Protein AF-A0A4Y5ZU55-F1 (afdb_monomer)

Organism: NCBI:txid158836

Mean predicted aligned error: 9.71 Å

Sequence (116 aa):
MRSSPPQNSARSAANTQPPVDGQRADFIRLGVLGDWSHPYLTMDFKTEANIIRALGKIIGNGHLHKGAKPVHWCVDCRSALAEAEVEYYDKTSPSIDVAFEAVDQDAIKAKFGLHG

pLDDT: mean 86.36, std 18.15, range [32.94, 98.44]

Radius of gyration: 27.03 Å; Cα contacts (8 Å, |Δi|>4): 31; chains: 1; bounding box: 51×38×77 Å

Solvent-accessible surface area (backbone atoms only — not comparable to full-atom values): 7941 Å² total; per-residue (Å²): 135,89,76,74,82,74,78,57,65,68,52,54,66,68,62,49,54,68,63,50,55,52,54,49,52,51,42,50,73,72,65,58,87,73,65,82,89,71,63,92,50,78,86,36,71,70,45,43,53,48,53,54,53,52,50,50,51,44,47,75,70,65,75,65,85,89,84,88,72,96,70,53,67,41,80,88,78,71,41,79,51,56,76,93,74,63,82,90,74,94,72,97,69,94,83,85,90,82,90,76,87,63,94,52,57,66,65,52,31,56,76,71,72,48,85,129

Structure (mmCIF, N/CA/C/O backbone):
data_AF-A0A4Y5ZU55-F1
#
_entry.id   AF-A0A4Y5ZU55-F1
#
loop_
_atom_site.group_PDB
_atom_site.id
_atom_site.type_symbol
_atom_site.label_atom_id
_atom_site.label_alt_id
_atom_site.label_comp_id
_atom_site.label_asym_id
_atom_site.label_entity_id
_atom_site.label_seq_id
_atom_site.pdbx_PDB_ins_code
_atom_site.Cartn_x
_atom_site.Cartn_y
_atom_site.Cartn_z
_atom_site.occupancy
_atom_site.B_iso_or_equiv
_atom_site.auth_seq_id
_atom_site.auth_comp_id
_atom_site.auth_asym_id
_atom_site.auth_atom_id
_atom_site.pdbx_PDB_model_num
ATOM 1 N N . MET A 1 1 ? -27.133 -4.893 -6.915 1.00 35.22 1 MET A N 1
ATOM 2 C CA . MET A 1 1 ? -26.797 -3.741 -7.781 1.00 35.22 1 MET A CA 1
ATOM 3 C C . MET A 1 1 ? -25.773 -4.201 -8.803 1.00 35.22 1 MET A C 1
ATOM 5 O O . MET A 1 1 ? -24.697 -4.617 -8.403 1.00 35.22 1 MET A O 1
ATOM 9 N N . ARG A 1 2 ? -26.132 -4.240 -10.093 1.00 32.94 2 ARG A N 1
ATOM 10 C CA . ARG A 1 2 ? -25.197 -4.605 -11.169 1.00 32.94 2 ARG A CA 1
ATOM 11 C C . ARG A 1 2 ? -24.305 -3.393 -11.431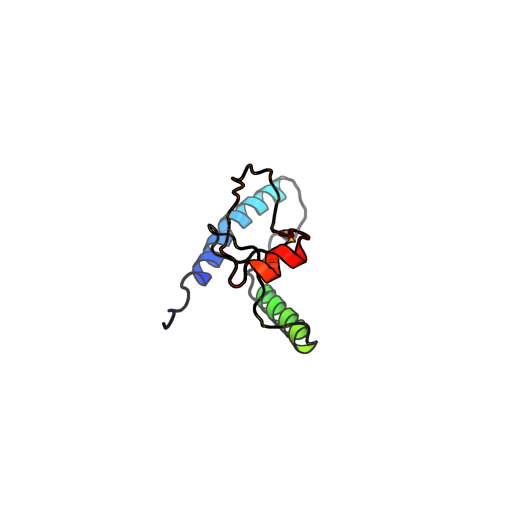 1.00 32.94 2 ARG A C 1
ATOM 13 O O . ARG A 1 2 ? -24.810 -2.363 -11.861 1.00 32.94 2 ARG A O 1
ATOM 20 N N . SER A 1 3 ? -23.021 -3.497 -11.115 1.00 38.97 3 SER A N 1
ATOM 21 C CA . SER A 1 3 ? -22.027 -2.494 -11.487 1.00 38.97 3 SER A CA 1
ATOM 22 C C . SER A 1 3 ? -21.716 -2.629 -12.975 1.00 38.97 3 SER A C 1
ATOM 24 O O . SER A 1 3 ? -21.311 -3.701 -13.427 1.00 38.97 3 SER A O 1
ATOM 26 N N . SER A 1 4 ? -21.905 -1.550 -13.730 1.00 35.53 4 SER A N 1
ATOM 27 C CA . SER A 1 4 ? -21.346 -1.388 -15.075 1.00 35.53 4 SER A CA 1
ATOM 28 C C . SER A 1 4 ? -19.829 -1.645 -15.058 1.00 35.53 4 SER A C 1
ATOM 30 O O . SER A 1 4 ? -19.193 -1.380 -14.031 1.00 35.53 4 SER A O 1
ATOM 32 N N . PRO A 1 5 ? -19.221 -2.141 -16.154 1.00 43.06 5 PRO A N 1
ATOM 33 C CA . PRO A 1 5 ? -17.773 -2.311 -16.212 1.00 43.06 5 PRO A CA 1
ATOM 34 C C . PRO A 1 5 ? -17.087 -0.952 -15.987 1.00 43.06 5 PRO A C 1
ATOM 36 O O . PRO A 1 5 ? -17.583 0.068 -16.481 1.00 43.06 5 PRO A O 1
ATOM 39 N N . PRO A 1 6 ? -15.977 -0.893 -15.231 1.00 45.16 6 PRO A N 1
ATOM 40 C CA . PRO A 1 6 ? -15.324 0.369 -14.940 1.00 45.16 6 PRO A CA 1
ATOM 41 C C . PRO A 1 6 ? -14.694 0.906 -16.226 1.00 45.16 6 PRO A C 1
ATOM 43 O O . PRO A 1 6 ? -13.707 0.375 -16.721 1.00 45.16 6 PRO A O 1
ATOM 46 N N . GLN A 1 7 ? -15.225 2.018 -16.730 1.00 42.44 7 GLN A N 1
ATOM 47 C CA . GLN A 1 7 ? -14.641 2.803 -17.827 1.00 42.44 7 GLN A CA 1
ATOM 48 C C . GLN A 1 7 ? -13.252 3.400 -17.472 1.00 42.44 7 GLN A C 1
ATOM 50 O O . GLN A 1 7 ? -12.644 4.090 -18.285 1.00 42.44 7 GLN A O 1
ATOM 55 N N . ASN A 1 8 ? -12.727 3.135 -16.266 1.00 46.22 8 ASN A N 1
ATOM 56 C CA . ASN A 1 8 ? -11.484 3.702 -15.737 1.00 46.22 8 ASN A CA 1
ATOM 57 C C . ASN A 1 8 ? -10.199 2.965 -16.152 1.00 46.22 8 ASN A C 1
ATOM 59 O O . ASN A 1 8 ? -9.144 3.594 -16.123 1.00 46.22 8 ASN A O 1
ATOM 63 N N . SER A 1 9 ? -10.239 1.685 -16.546 1.00 47.91 9 SER A N 1
ATOM 64 C CA . SER A 1 9 ? -9.004 0.941 -16.880 1.00 47.91 9 SER A CA 1
ATOM 65 C C . SER A 1 9 ? -8.343 1.435 -18.171 1.00 47.91 9 SER A C 1
ATOM 67 O O . SER A 1 9 ? -7.125 1.548 -18.244 1.00 47.91 9 SER A O 1
ATOM 69 N N . ALA A 1 10 ? -9.137 1.826 -19.170 1.00 43.16 10 ALA A N 1
ATOM 70 C CA . ALA A 1 10 ? -8.616 2.418 -20.403 1.00 43.16 10 ALA A CA 1
ATOM 71 C C . ALA A 1 10 ? -8.019 3.822 -20.175 1.00 43.16 10 ALA A C 1
ATOM 73 O O . ALA A 1 10 ? -7.127 4.256 -20.903 1.00 43.16 10 ALA A O 1
ATOM 74 N N . ARG A 1 11 ? -8.490 4.538 -19.144 1.00 44.19 11 ARG A N 1
ATOM 75 C CA . ARG A 1 11 ? -8.080 5.917 -18.848 1.00 44.19 11 ARG A CA 1
ATOM 76 C C . ARG A 1 11 ? -6.721 5.997 -18.141 1.00 44.19 11 ARG A C 1
ATOM 78 O O . ARG A 1 11 ? -5.993 6.957 -18.371 1.00 44.19 11 ARG A O 1
ATOM 85 N N . SER A 1 12 ? -6.351 5.005 -17.323 1.00 48.56 12 SER A N 1
ATOM 86 C CA . SER A 1 12 ? -5.033 4.968 -16.663 1.00 48.56 12 SER A CA 1
ATOM 87 C C . SER A 1 12 ? -3.905 4.629 -17.641 1.00 48.56 12 SER A C 1
ATOM 89 O O . SER A 1 12 ? -2.867 5.289 -17.621 1.00 48.56 12 SER A O 1
ATOM 91 N N . ALA A 1 13 ? -4.123 3.685 -18.561 1.00 50.34 13 ALA A N 1
ATOM 92 C CA . ALA A 1 13 ? -3.151 3.369 -19.609 1.00 50.34 13 ALA A CA 1
ATOM 93 C C . ALA A 1 13 ? -2.878 4.583 -20.522 1.00 50.34 13 ALA A C 1
ATOM 95 O O . ALA A 1 13 ? -1.725 4.880 -20.831 1.00 50.34 13 ALA A O 1
ATOM 96 N N . ALA A 1 14 ? -3.923 5.343 -20.875 1.00 44.81 14 ALA A N 1
ATOM 97 C CA . ALA A 1 14 ? -3.806 6.540 -21.710 1.00 44.81 14 ALA A CA 1
ATOM 98 C C . ALA A 1 14 ? -3.051 7.706 -21.032 1.00 44.81 14 ALA A C 1
ATOM 100 O O . ALA A 1 14 ? -2.367 8.467 -21.711 1.00 44.81 14 ALA A O 1
ATOM 101 N N . ASN A 1 15 ? -3.122 7.829 -19.701 1.00 52.00 15 ASN A N 1
ATOM 102 C CA . ASN A 1 15 ? -2.467 8.903 -18.938 1.00 52.00 15 ASN A CA 1
ATOM 103 C C . ASN A 1 15 ? -1.025 8.581 -18.497 1.00 52.00 15 ASN A C 1
ATOM 105 O O . ASN A 1 15 ? -0.375 9.436 -17.898 1.00 52.00 15 ASN A O 1
ATOM 109 N N . THR A 1 16 ? -0.516 7.374 -18.765 1.00 55.16 16 THR A N 1
ATOM 110 C CA . THR A 1 16 ? 0.817 6.939 -18.293 1.00 55.16 16 THR A CA 1
ATOM 111 C C . THR A 1 16 ? 1.955 7.383 -19.224 1.00 55.16 16 THR A C 1
ATOM 113 O O . THR A 1 16 ? 3.085 7.549 -18.775 1.00 55.16 16 THR A O 1
ATOM 116 N N . GLN A 1 17 ? 1.675 7.632 -20.507 1.00 61.00 17 GLN A N 1
ATOM 117 C CA . GLN A 1 17 ? 2.703 8.002 -21.496 1.00 61.00 17 GLN A CA 1
ATOM 118 C C . GLN A 1 17 ? 3.365 9.369 -21.216 1.00 61.00 17 GLN A C 1
ATOM 120 O O . GLN A 1 17 ? 4.595 9.428 -21.178 1.00 61.00 17 GLN A O 1
ATOM 125 N N . PRO A 1 18 ? 2.615 10.458 -20.927 1.00 63.41 18 PRO A N 1
ATOM 126 C CA . PRO A 1 18 ? 3.227 11.781 -20.785 1.00 63.41 18 PRO A CA 1
ATOM 127 C C . PRO A 1 18 ? 4.235 11.901 -19.621 1.00 63.41 18 PRO A C 1
ATOM 129 O O . PRO A 1 18 ? 5.297 12.490 -19.829 1.00 63.41 18 PRO A O 1
ATOM 132 N N . PRO A 1 19 ? 3.986 11.335 -18.416 1.00 77.81 19 PRO A N 1
ATOM 133 C CA . PRO A 1 19 ? 4.977 11.359 -17.337 1.00 77.81 19 PRO A CA 1
ATOM 134 C C . PRO A 1 19 ? 6.230 10.519 -17.619 1.00 77.81 19 PRO A C 1
ATOM 136 O O . PRO A 1 19 ? 7.330 10.931 -17.252 1.00 77.81 19 PRO A O 1
ATOM 139 N N . VAL A 1 20 ? 6.081 9.356 -18.263 1.00 88.81 20 VAL A N 1
ATOM 140 C CA . VAL A 1 20 ? 7.202 8.449 -18.568 1.00 88.81 20 VAL A CA 1
ATOM 141 C C . VAL A 1 20 ? 8.151 9.081 -19.582 1.00 88.81 20 VAL A C 1
ATOM 143 O O . VAL A 1 20 ? 9.366 9.047 -19.392 1.00 88.81 20 VAL A O 1
ATOM 146 N N . ASP A 1 21 ? 7.610 9.703 -20.629 1.00 90.06 21 ASP A N 1
ATOM 147 C CA . ASP A 1 21 ? 8.415 10.322 -21.681 1.00 90.06 21 ASP A CA 1
ATOM 148 C C . ASP A 1 21 ? 9.232 11.510 -21.163 1.00 90.06 21 ASP A C 1
ATOM 150 O O . ASP A 1 21 ? 10.409 11.642 -21.509 1.00 90.06 21 ASP A O 1
ATOM 154 N N . GLY A 1 22 ? 8.634 12.333 -20.293 1.00 91.75 22 GLY A N 1
ATOM 155 C CA . GLY A 1 22 ? 9.326 13.444 -19.639 1.00 91.75 22 GLY A CA 1
ATOM 156 C C . GLY A 1 22 ? 10.476 12.964 -18.754 1.00 91.75 22 GLY A C 1
ATOM 157 O O . GLY A 1 22 ? 11.617 13.385 -18.940 1.00 91.75 22 GLY A O 1
ATOM 158 N N . GLN A 1 23 ? 10.205 12.008 -17.857 1.00 92.94 23 GLN A N 1
ATOM 159 C CA . GLN A 1 23 ? 11.237 11.433 -16.987 1.00 92.94 23 GLN A CA 1
ATOM 160 C C . GLN A 1 23 ? 12.366 10.777 -17.794 1.00 92.94 23 GLN A C 1
ATOM 162 O O . GLN A 1 23 ? 13.542 10.948 -17.473 1.00 92.94 23 GLN A O 1
ATOM 167 N N . ARG A 1 24 ? 12.033 10.066 -18.877 1.00 93.88 24 ARG A N 1
ATOM 168 C CA . ARG A 1 24 ? 13.017 9.459 -19.782 1.00 93.88 24 ARG A CA 1
ATOM 169 C C . ARG A 1 24 ? 13.933 10.504 -20.416 1.00 93.88 24 ARG A C 1
ATOM 171 O O . ARG A 1 24 ? 15.146 10.309 -20.426 1.00 93.88 24 ARG A O 1
ATOM 178 N N . ALA A 1 25 ? 13.377 11.597 -20.940 1.00 94.56 25 ALA A N 1
ATOM 179 C CA . ALA A 1 25 ? 14.170 12.667 -21.543 1.00 94.56 25 ALA A CA 1
ATOM 180 C C . ALA A 1 25 ? 15.148 13.285 -20.531 1.00 94.56 25 ALA A C 1
ATOM 182 O O . ALA A 1 25 ? 16.311 13.521 -20.865 1.00 94.56 25 ALA A O 1
ATOM 183 N N . ASP A 1 26 ? 14.711 13.477 -19.285 1.00 96.00 26 ASP A N 1
ATOM 184 C CA . ASP A 1 26 ? 15.570 13.973 -18.212 1.00 96.00 26 ASP A CA 1
ATOM 185 C C . ASP A 1 26 ? 16.693 12.997 -17.850 1.00 96.00 26 ASP A C 1
ATOM 187 O O . ASP A 1 26 ? 17.844 13.417 -17.729 1.00 96.00 26 ASP A O 1
ATOM 191 N N . PHE A 1 27 ? 16.413 11.697 -17.746 1.00 96.38 27 PHE A N 1
ATOM 192 C CA . PHE A 1 27 ? 17.460 10.705 -17.487 1.00 96.38 27 PHE A CA 1
ATOM 193 C C . PHE A 1 27 ? 18.488 10.612 -18.623 1.00 96.38 27 PHE A C 1
ATOM 195 O O . PHE A 1 27 ? 19.688 10.546 -18.350 1.00 96.38 27 PHE A O 1
ATOM 202 N N . ILE A 1 28 ? 18.047 10.676 -19.885 1.00 95.50 28 ILE A N 1
ATOM 203 C CA . ILE A 1 28 ? 18.949 10.743 -21.048 1.00 95.50 28 ILE A CA 1
ATOM 204 C C . ILE A 1 28 ? 19.815 12.004 -20.973 1.00 95.50 28 ILE A C 1
ATOM 206 O O . ILE A 1 28 ? 21.028 11.935 -21.166 1.00 95.50 28 ILE A O 1
ATOM 210 N N . ARG A 1 29 ? 19.214 13.154 -20.644 1.00 97.31 29 ARG A N 1
ATOM 211 C CA . ARG A 1 29 ? 19.923 14.431 -20.485 1.00 97.31 29 ARG A CA 1
ATOM 212 C C . ARG A 1 29 ? 20.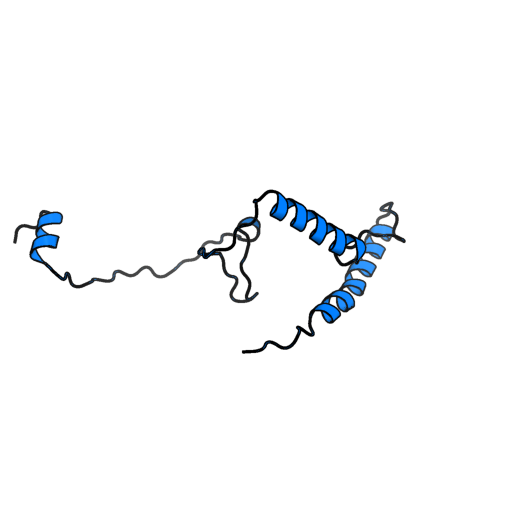958 14.391 -19.357 1.00 97.31 29 ARG A C 1
ATOM 214 O O . ARG A 1 29 ? 21.997 15.031 -19.476 1.00 97.31 29 ARG A O 1
ATOM 221 N N . LEU A 1 30 ? 20.696 13.640 -18.288 1.00 97.94 30 LEU A N 1
ATOM 222 C CA . LEU A 1 30 ? 21.646 13.392 -17.197 1.00 97.94 30 LEU A CA 1
ATOM 223 C C . LEU A 1 30 ? 22.752 12.385 -17.564 1.00 97.94 30 LEU A C 1
ATOM 225 O O . LEU A 1 30 ? 23.642 12.142 -16.753 1.00 97.94 30 LEU A O 1
ATOM 229 N N . GLY A 1 31 ? 22.721 11.810 -18.770 1.00 96.81 31 GLY A N 1
ATOM 230 C CA . GLY A 1 31 ? 23.727 10.866 -19.253 1.00 96.81 31 GLY A CA 1
ATOM 231 C C . GLY A 1 31 ? 23.528 9.429 -18.766 1.00 96.81 31 GLY A C 1
ATOM 232 O O . GLY A 1 31 ? 24.463 8.633 -18.838 1.00 96.81 31 GLY A O 1
ATOM 233 N N . VAL A 1 32 ? 22.336 9.072 -18.269 1.00 97.56 32 VAL A N 1
ATOM 234 C CA . VAL A 1 32 ? 22.042 7.694 -17.848 1.00 97.56 32 VAL A CA 1
ATOM 235 C C . VAL A 1 32 ? 21.979 6.774 -19.070 1.00 97.56 32 VAL A C 1
ATOM 237 O O . VAL A 1 32 ? 21.245 7.020 -20.031 1.00 97.56 32 VAL A O 1
ATOM 240 N N . LEU A 1 33 ? 22.747 5.684 -19.023 1.00 95.88 33 LEU A N 1
ATOM 241 C CA . LEU A 1 33 ? 22.762 4.654 -20.060 1.00 95.88 33 LEU A CA 1
ATOM 242 C C . LEU A 1 33 ? 21.642 3.636 -19.809 1.00 95.88 33 LEU A C 1
ATOM 244 O O . LEU A 1 33 ? 21.533 3.087 -18.714 1.00 95.88 33 LEU A O 1
ATOM 248 N N . GLY A 1 34 ? 20.836 3.357 -20.831 1.00 92.38 34 GLY A N 1
ATOM 249 C CA . GLY A 1 34 ? 19.749 2.382 -20.765 1.00 92.38 34 GLY A CA 1
A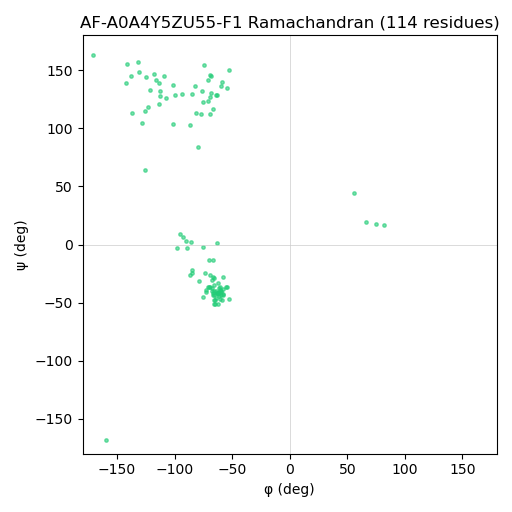TOM 250 C C . GLY A 1 34 ? 19.138 2.101 -22.136 1.00 92.38 34 GLY A C 1
ATOM 251 O O . GLY A 1 34 ? 19.331 2.872 -23.078 1.00 92.38 34 GLY A O 1
ATOM 252 N N . ASP A 1 35 ? 18.394 0.997 -22.255 1.00 94.06 35 ASP A N 1
ATOM 253 C CA . ASP A 1 35 ? 17.559 0.740 -23.434 1.00 94.06 35 ASP A CA 1
ATOM 254 C C . ASP A 1 35 ? 16.259 1.546 -23.333 1.00 94.06 35 ASP A C 1
ATOM 256 O O . ASP A 1 35 ? 15.214 1.078 -22.882 1.00 94.06 35 ASP A O 1
ATOM 260 N N . TRP A 1 36 ? 16.348 2.802 -23.753 1.00 91.88 36 TRP A N 1
ATOM 261 C CA . TRP A 1 36 ? 15.234 3.746 -23.753 1.00 91.88 36 TRP A CA 1
ATOM 262 C C . TRP A 1 36 ? 14.152 3.428 -24.799 1.00 91.88 36 TRP A C 1
ATOM 264 O O . TRP A 1 36 ? 13.057 3.998 -24.728 1.00 91.88 36 TRP A O 1
ATOM 274 N N . SER A 1 37 ? 14.454 2.539 -25.756 1.00 90.31 37 SER A N 1
ATOM 275 C CA . SER A 1 37 ? 13.536 2.099 -26.813 1.00 90.31 37 SER A CA 1
ATOM 276 C C . SER A 1 37 ? 12.655 0.920 -26.396 1.00 90.31 37 SER A C 1
ATOM 278 O O . SER A 1 37 ? 11.524 0.820 -26.868 1.00 90.31 37 SER A O 1
ATOM 280 N N . HIS A 1 38 ? 13.119 0.097 -25.450 1.00 90.62 38 HIS A N 1
ATOM 281 C CA . HIS A 1 38 ? 12.354 -1.015 -24.878 1.00 90.62 38 HIS A CA 1
ATOM 282 C C . HIS A 1 38 ? 12.297 -0.930 -23.341 1.00 90.62 38 HIS A C 1
ATOM 284 O O . HIS A 1 38 ? 12.812 -1.813 -22.646 1.00 90.62 38 HIS A O 1
ATOM 290 N N . PRO A 1 39 ? 11.673 0.120 -22.772 1.00 90.88 39 PRO A N 1
ATOM 291 C CA . PRO A 1 39 ? 11.569 0.253 -21.327 1.00 90.88 39 PRO A CA 1
ATOM 292 C C . PRO A 1 39 ? 10.652 -0.826 -20.741 1.00 90.88 39 PRO A C 1
ATOM 294 O O . PRO A 1 39 ? 9.623 -1.187 -21.315 1.00 90.88 39 PRO A O 1
ATOM 297 N N . TYR A 1 40 ? 10.985 -1.300 -19.542 1.00 90.88 40 TYR A N 1
ATOM 298 C CA . TYR A 1 40 ? 10.045 -2.078 -18.744 1.00 90.88 40 TYR A CA 1
ATOM 299 C C . TYR A 1 40 ? 8.938 -1.160 -18.215 1.00 90.88 40 TYR A C 1
ATOM 301 O O . TYR A 1 40 ? 9.219 -0.188 -17.514 1.00 90.88 40 TYR A O 1
ATOM 309 N N . LEU A 1 41 ? 7.683 -1.494 -18.515 1.00 91.69 41 LEU A N 1
ATOM 310 C CA . LEU A 1 41 ? 6.507 -0.779 -18.025 1.00 91.69 41 LEU A CA 1
ATOM 311 C C . LEU A 1 41 ? 5.615 -1.740 -17.238 1.00 91.69 41 LEU A C 1
ATOM 313 O O . LEU A 1 41 ? 5.314 -2.847 -17.689 1.00 91.69 41 LEU A O 1
ATOM 317 N N . THR A 1 42 ? 5.171 -1.311 -16.057 1.00 91.00 42 THR A N 1
ATOM 318 C CA . THR A 1 42 ? 4.309 -2.119 -15.177 1.00 91.00 42 THR A CA 1
ATOM 319 C C . THR A 1 42 ? 2.925 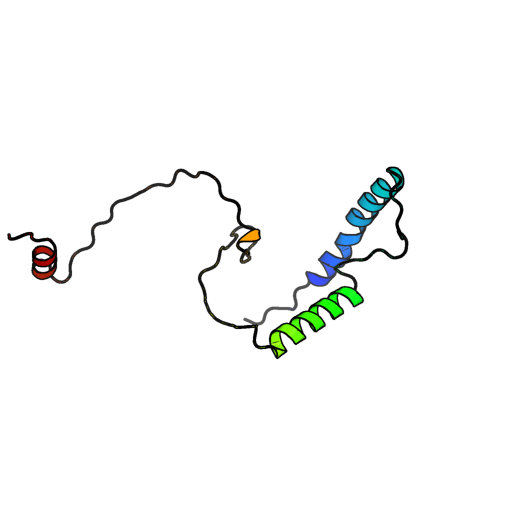-2.370 -15.768 1.00 91.00 42 THR A C 1
ATOM 321 O O . THR A 1 42 ? 2.339 -3.415 -15.506 1.00 91.00 42 THR A O 1
ATOM 324 N N . MET A 1 43 ? 2.456 -1.445 -16.608 1.00 89.25 43 MET A N 1
ATOM 325 C CA . MET A 1 43 ? 1.183 -1.519 -17.331 1.00 89.25 43 MET A CA 1
ATOM 326 C C . MET A 1 43 ? 1.313 -2.140 -18.735 1.00 89.25 43 MET A C 1
ATOM 328 O O . MET A 1 43 ? 0.356 -2.112 -19.503 1.00 89.25 43 MET A O 1
ATOM 332 N N . ASP A 1 44 ? 2.488 -2.660 -19.117 1.00 90.88 44 ASP A N 1
ATOM 333 C CA . ASP A 1 44 ? 2.623 -3.434 -20.357 1.00 90.88 44 ASP A CA 1
ATOM 334 C C . ASP A 1 44 ? 1.939 -4.804 -20.219 1.00 90.88 44 ASP A C 1
ATOM 336 O O . ASP A 1 44 ? 2.056 -5.470 -19.185 1.00 90.88 44 ASP A O 1
ATOM 340 N N . PHE A 1 45 ? 1.282 -5.272 -21.285 1.00 93.19 45 PHE A N 1
ATOM 341 C CA . PHE A 1 45 ? 0.524 -6.527 -21.276 1.00 93.19 45 PHE A CA 1
ATOM 342 C C . PHE A 1 45 ? 1.357 -7.739 -20.849 1.00 93.19 45 PHE A C 1
ATOM 344 O O . PHE A 1 45 ? 0.850 -8.640 -20.173 1.00 93.19 45 PHE A O 1
ATOM 351 N N . LYS A 1 46 ? 2.639 -7.800 -21.234 1.00 93.44 46 LYS A N 1
ATOM 352 C CA . LYS A 1 46 ? 3.517 -8.907 -20.840 1.00 93.44 46 LYS A CA 1
ATOM 353 C C . LYS A 1 46 ? 3.777 -8.871 -19.337 1.00 93.44 46 LYS A C 1
ATOM 355 O O . LYS A 1 46 ? 3.784 -9.930 -18.701 1.00 93.44 46 LYS A O 1
ATOM 360 N N . THR A 1 47 ? 3.970 -7.680 -18.778 1.00 94.56 47 THR A N 1
ATOM 361 C CA . THR A 1 47 ? 4.173 -7.470 -17.344 1.00 94.56 47 THR A CA 1
ATOM 362 C C . THR A 1 47 ? 2.927 -7.840 -16.548 1.00 94.56 47 THR A C 1
ATOM 364 O O . THR A 1 47 ? 3.012 -8.682 -15.654 1.00 94.56 47 THR A O 1
ATOM 367 N N . GLU A 1 48 ? 1.758 -7.314 -16.918 1.00 95.81 48 GLU A N 1
ATOM 368 C CA . GLU A 1 48 ? 0.485 -7.640 -16.262 1.00 95.81 48 GLU A CA 1
ATOM 369 C C . GLU A 1 48 ? 0.192 -9.147 -16.307 1.00 95.81 48 GLU A C 1
ATOM 371 O O . GLU A 1 48 ? -0.145 -9.761 -15.290 1.00 95.81 48 GLU A O 1
ATOM 376 N N . ALA A 1 49 ? 0.413 -9.793 -17.459 1.00 96.88 49 ALA A N 1
ATOM 377 C CA . ALA A 1 49 ? 0.251 -11.238 -17.587 1.00 96.88 49 ALA A CA 1
ATOM 378 C C . ALA A 1 49 ? 1.184 -12.014 -16.640 1.00 96.88 49 ALA A C 1
ATOM 380 O O . ALA A 1 49 ? 0.797 -13.045 -16.085 1.00 96.88 49 ALA A O 1
ATOM 381 N N . ASN A 1 50 ? 2.410 -11.531 -16.428 1.00 97.88 50 ASN A N 1
ATOM 382 C CA . ASN A 1 50 ? 3.337 -12.135 -15.473 1.00 97.88 50 ASN A CA 1
ATOM 383 C C . ASN A 1 50 ? 2.898 -11.929 -14.017 1.00 97.88 50 ASN A C 1
ATOM 385 O O . ASN A 1 50 ? 3.027 -12.870 -13.233 1.00 97.88 50 ASN A O 1
ATOM 389 N N . ILE A 1 51 ? 2.322 -10.772 -13.670 1.00 97.75 51 ILE A N 1
ATOM 390 C CA . ILE A 1 51 ? 1.740 -10.517 -12.341 1.00 97.75 51 ILE A CA 1
ATOM 391 C C . ILE A 1 51 ? 0.636 -11.542 -12.046 1.00 97.75 51 ILE A C 1
ATOM 393 O O . ILE A 1 51 ? 0.660 -12.193 -11.001 1.00 97.75 51 ILE A O 1
ATOM 397 N N . ILE A 1 52 ? -0.279 -11.771 -12.993 1.00 97.81 52 ILE A N 1
ATOM 398 C CA . ILE A 1 52 ? -1.355 -12.762 -12.833 1.00 97.81 52 ILE A CA 1
ATOM 399 C C . ILE A 1 52 ? -0.803 -14.186 -12.692 1.00 97.81 52 ILE A C 1
ATOM 401 O O . ILE A 1 52 ? -1.264 -14.944 -11.838 1.00 97.81 52 ILE A O 1
ATOM 405 N N . ARG A 1 53 ? 0.216 -14.565 -13.476 1.00 98.38 53 ARG A N 1
ATOM 406 C CA . ARG A 1 53 ? 0.865 -15.885 -13.340 1.00 98.38 53 ARG A CA 1
ATOM 407 C C . ARG A 1 53 ? 1.524 -16.064 -11.973 1.00 98.38 53 ARG A C 1
ATOM 409 O O . ARG A 1 53 ? 1.428 -17.145 -11.395 1.00 98.38 53 ARG A O 1
ATOM 416 N N . ALA A 1 54 ? 2.191 -15.031 -11.459 1.00 98.25 54 ALA A N 1
ATOM 417 C CA . ALA A 1 54 ? 2.800 -15.059 -10.132 1.00 98.25 54 ALA A CA 1
ATOM 418 C C . ALA A 1 54 ? 1.733 -15.205 -9.036 1.00 98.25 54 ALA A C 1
ATOM 420 O O . ALA A 1 54 ? 1.857 -16.085 -8.183 1.00 98.25 54 ALA A O 1
ATOM 421 N N . LEU A 1 55 ? 0.643 -14.435 -9.119 1.00 97.94 55 LEU A N 1
ATOM 422 C CA . LEU A 1 55 ? -0.507 -14.569 -8.222 1.00 97.94 55 LEU A CA 1
ATOM 423 C C . LEU A 1 55 ? -1.107 -15.984 -8.268 1.00 97.94 55 LEU A C 1
ATOM 425 O O . LEU A 1 55 ? -1.386 -16.569 -7.225 1.00 97.94 55 LEU A O 1
ATOM 429 N N . GLY A 1 56 ? -1.237 -16.576 -9.458 1.00 98.19 56 GLY A N 1
ATOM 430 C CA . GLY A 1 56 ? -1.717 -17.951 -9.621 1.00 98.19 56 GLY A CA 1
ATOM 431 C C . GLY A 1 56 ? -0.870 -18.983 -8.868 1.00 98.19 56 GLY A C 1
ATOM 432 O O . GLY A 1 56 ? -1.424 -19.893 -8.254 1.00 98.19 56 GLY A O 1
ATOM 433 N N . LYS A 1 57 ? 0.460 -18.819 -8.835 1.00 98.44 57 LYS A N 1
ATOM 434 C CA . LYS A 1 57 ? 1.355 -19.688 -8.047 1.00 98.44 57 LYS A CA 1
ATOM 435 C C . LYS A 1 57 ? 1.142 -19.520 -6.540 1.00 98.44 57 LYS A C 1
ATOM 437 O O . LYS A 1 57 ? 1.089 -20.513 -5.825 1.00 98.44 57 LYS A O 1
ATOM 442 N N . ILE A 1 58 ? 0.974 -18.284 -6.065 1.00 98.19 58 ILE A N 1
ATOM 443 C CA . ILE A 1 58 ? 0.688 -17.981 -4.648 1.00 98.19 58 ILE A CA 1
ATOM 444 C C . ILE A 1 58 ? -0.614 -18.664 -4.209 1.00 98.19 58 ILE A C 1
ATOM 446 O O . ILE A 1 58 ? -0.669 -19.277 -3.143 1.00 98.19 58 ILE A O 1
ATOM 450 N N . ILE A 1 59 ? -1.643 -18.606 -5.058 1.00 98.06 59 ILE A N 1
ATOM 451 C CA . ILE A 1 59 ? -2.925 -19.281 -4.827 1.00 98.06 59 ILE A CA 1
ATOM 452 C C . ILE A 1 59 ? -2.748 -20.802 -4.828 1.00 98.06 59 ILE A C 1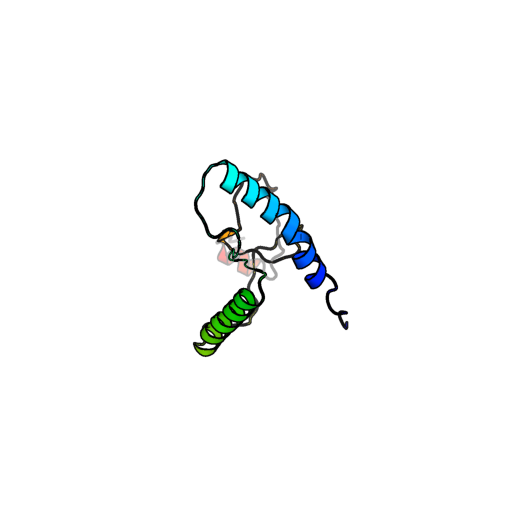
ATOM 454 O O . ILE A 1 59 ? -3.220 -21.460 -3.904 1.00 98.06 59 ILE A O 1
ATOM 458 N N . GLY A 1 60 ? -2.048 -21.356 -5.825 1.00 97.81 60 GLY A N 1
ATOM 459 C CA . GLY A 1 60 ? -1.778 -22.795 -5.924 1.00 97.81 60 GLY A CA 1
ATOM 460 C C . GLY A 1 60 ? -1.030 -23.364 -4.714 1.00 97.81 60 GLY A C 1
ATOM 461 O O . GLY A 1 60 ? -1.238 -24.518 -4.356 1.00 97.81 60 GLY A O 1
ATOM 462 N N . ASN A 1 61 ? -0.233 -22.532 -4.039 1.00 98.06 61 ASN A N 1
ATOM 463 C CA . ASN A 1 61 ? 0.484 -22.882 -2.812 1.00 98.06 61 ASN A CA 1
ATOM 464 C C . ASN A 1 61 ? -0.347 -22.689 -1.524 1.00 98.06 61 ASN A C 1
ATOM 466 O O . ASN A 1 61 ? 0.170 -22.891 -0.429 1.00 98.06 61 ASN A O 1
ATOM 470 N N . GLY A 1 62 ? -1.616 -22.276 -1.618 1.00 97.56 62 GLY A N 1
ATOM 471 C CA . GLY A 1 62 ? -2.494 -22.089 -0.457 1.00 97.56 62 GLY A CA 1
ATOM 472 C C . GLY A 1 62 ? -2.204 -20.833 0.374 1.00 97.56 62 GLY A C 1
ATOM 473 O O . GLY A 1 62 ? -2.649 -20.739 1.514 1.00 97.56 62 GLY A O 1
ATOM 474 N N . HIS A 1 63 ? -1.476 -19.852 -0.171 1.00 97.88 63 HIS A N 1
ATOM 475 C CA . HIS A 1 63 ? -1.107 -18.621 0.544 1.00 97.88 63 HIS A CA 1
ATOM 476 C C . HIS A 1 63 ? -2.126 -17.478 0.400 1.00 97.88 63 HIS A C 1
ATOM 478 O O . HIS A 1 63 ? -1.894 -16.383 0.908 1.00 97.88 63 HIS A O 1
ATOM 484 N N . LEU A 1 64 ? -3.254 -17.707 -0.281 1.00 96.19 64 LEU A N 1
ATOM 485 C CA . LEU A 1 64 ? -4.342 -16.735 -0.387 1.00 96.19 64 LEU A CA 1
ATOM 486 C C . LEU A 1 64 ? -5.540 -17.182 0.452 1.00 96.19 64 LEU A C 1
ATOM 488 O O . LEU A 1 64 ? -6.079 -18.268 0.253 1.00 96.19 64 LEU A O 1
ATOM 492 N N . HIS A 1 65 ? -6.005 -16.302 1.335 1.00 95.25 65 HIS A N 1
ATOM 493 C CA . HIS A 1 65 ? -7.223 -16.495 2.113 1.00 95.25 65 HIS A CA 1
ATOM 494 C C . HIS A 1 65 ? -8.178 -15.314 1.919 1.00 95.25 65 HIS A C 1
ATOM 496 O O . HIS A 1 65 ? -7.749 -14.164 1.826 1.00 95.25 65 HIS A O 1
ATOM 502 N N . LYS A 1 66 ? -9.485 -15.597 1.889 1.00 95.44 66 LYS A N 1
ATOM 503 C CA . LYS A 1 66 ? -10.545 -14.587 1.838 1.00 95.44 66 LYS A CA 1
ATOM 504 C C . LYS A 1 66 ? -11.349 -14.631 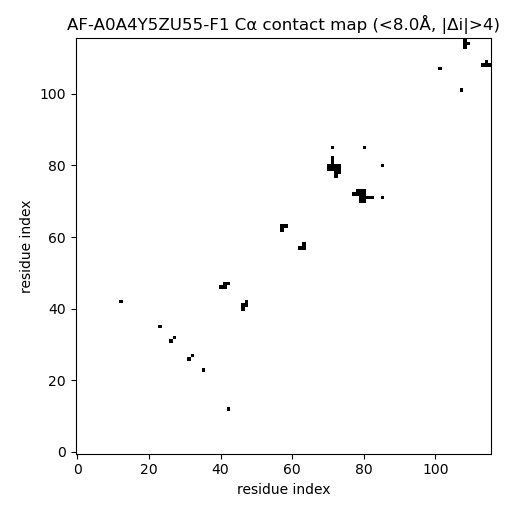3.133 1.00 95.44 66 LYS A C 1
ATOM 506 O O . LYS A 1 66 ? -11.979 -15.641 3.427 1.00 95.44 66 LYS A O 1
ATOM 511 N N . GLY A 1 67 ? -11.384 -13.508 3.842 1.00 94.38 67 GLY A N 1
ATOM 512 C CA . GLY A 1 67 ? -12.128 -13.349 5.088 1.00 94.38 67 GLY A CA 1
ATOM 513 C C . GLY A 1 67 ? -12.403 -11.879 5.397 1.00 94.38 67 GLY A C 1
ATOM 514 O O . GLY A 1 67 ? -12.212 -11.015 4.541 1.00 94.38 67 GLY A O 1
ATOM 515 N N . ALA A 1 68 ? -12.850 -11.605 6.621 1.00 95.00 68 ALA A N 1
ATOM 516 C CA . ALA A 1 68 ? -13.054 -10.255 7.132 1.00 95.00 68 ALA A CA 1
ATOM 517 C C . ALA A 1 68 ? -12.052 -9.977 8.257 1.00 95.00 68 ALA A C 1
ATOM 519 O O . ALA A 1 68 ? -11.944 -10.747 9.209 1.00 95.00 68 ALA A O 1
ATOM 520 N N . LYS A 1 69 ? -11.321 -8.872 8.140 1.00 93.56 69 LYS A N 1
ATOM 521 C CA . LYS A 1 69 ? -10.384 -8.370 9.145 1.00 93.56 69 LYS A CA 1
ATOM 522 C C . LYS A 1 69 ? -10.505 -6.843 9.150 1.00 93.56 69 LYS A C 1
ATOM 524 O O . LYS A 1 69 ? -10.612 -6.278 8.061 1.00 93.56 69 LYS A O 1
ATOM 529 N N . PRO A 1 70 ? -10.498 -6.166 10.310 1.00 95.88 70 PRO A N 1
ATOM 530 C CA . PRO A 1 70 ? -10.309 -4.720 10.347 1.00 95.88 70 PRO A CA 1
ATOM 531 C C . PRO A 1 70 ? -9.021 -4.331 9.606 1.00 95.88 70 PRO A C 1
ATOM 533 O O . PRO A 1 70 ? -7.988 -4.982 9.776 1.00 95.88 70 PRO A O 1
ATOM 536 N N . VAL A 1 71 ? -9.093 -3.303 8.762 1.00 95.38 71 VAL A N 1
ATOM 537 C CA . VAL A 1 71 ? -7.971 -2.817 7.944 1.00 95.38 71 VAL A CA 1
ATOM 538 C C . VAL A 1 71 ? -7.843 -1.305 8.063 1.00 95.38 71 VAL A C 1
ATOM 540 O O . VAL A 1 71 ? -8.826 -0.619 8.349 1.00 95.38 71 VAL A O 1
ATOM 543 N N . HIS A 1 72 ? -6.647 -0.787 7.793 1.00 96.00 72 HIS A N 1
ATOM 544 C CA . HIS A 1 72 ? -6.459 0.641 7.572 1.00 96.00 72 HIS A CA 1
ATOM 545 C C . HIS A 1 72 ? -7.242 1.066 6.329 1.00 96.00 72 HIS A C 1
ATOM 547 O O . HIS A 1 72 ? -7.134 0.443 5.272 1.00 96.00 72 HIS A O 1
ATOM 553 N N . TRP A 1 73 ? -8.062 2.107 6.469 1.00 96.81 73 TRP A N 1
ATOM 554 C CA . TRP A 1 73 ? -8.929 2.600 5.405 1.00 96.81 73 TRP A CA 1
ATOM 555 C C . TRP A 1 73 ? -8.647 4.073 5.133 1.00 96.81 73 TRP A C 1
ATOM 557 O O . TRP A 1 73 ? -8.860 4.922 6.000 1.00 96.81 73 TRP A O 1
ATOM 567 N N . CYS A 1 74 ? -8.208 4.376 3.913 1.00 95.12 74 CYS A N 1
ATOM 568 C CA . CYS A 1 74 ? -8.088 5.750 3.447 1.00 95.12 74 CYS A CA 1
ATOM 569 C C . CYS A 1 74 ? -9.466 6.243 2.988 1.00 95.12 74 CYS A C 1
ATOM 571 O O . CYS A 1 74 ? -10.000 5.770 1.979 1.00 95.12 74 CYS A O 1
ATOM 573 N N . VAL A 1 75 ? -10.042 7.210 3.708 1.00 94.75 75 VAL A N 1
ATOM 574 C CA . VAL A 1 75 ? -11.351 7.796 3.365 1.00 94.75 75 VAL A CA 1
ATOM 575 C C . VAL A 1 75 ? -11.317 8.576 2.050 1.00 94.75 75 VAL A C 1
ATOM 577 O O . VAL A 1 75 ? -12.266 8.485 1.273 1.00 94.75 75 VAL A O 1
ATOM 580 N N . ASP A 1 76 ? -10.204 9.247 1.757 1.00 94.38 76 ASP A N 1
ATOM 581 C CA . ASP A 1 76 ? -10.036 10.051 0.542 1.00 94.38 76 ASP A CA 1
ATOM 582 C C . ASP A 1 76 ? -9.824 9.167 -0.695 1.00 94.38 76 ASP A C 1
ATOM 584 O O . ASP A 1 76 ? -10.467 9.333 -1.734 1.00 94.38 76 ASP A O 1
ATOM 588 N N . CYS A 1 77 ? -8.965 8.157 -0.557 1.00 92.56 77 CYS A N 1
ATOM 589 C CA . CYS A 1 77 ? -8.627 7.199 -1.606 1.00 92.56 77 CYS A CA 1
ATOM 590 C C . CYS A 1 77 ? -9.765 6.202 -1.869 1.00 92.56 77 CYS A C 1
ATOM 592 O O . CYS A 1 77 ? -9.858 5.639 -2.960 1.00 92.56 77 CYS A O 1
ATOM 594 N N . ARG A 1 78 ? -10.627 5.972 -0.866 1.00 95.00 78 ARG A N 1
ATOM 595 C CA . ARG A 1 78 ? -11.675 4.937 -0.853 1.00 95.00 78 ARG A CA 1
ATOM 596 C C . ARG A 1 78 ? -11.108 3.536 -1.102 1.00 95.00 78 ARG A C 1
ATOM 598 O O . ARG A 1 78 ? -11.663 2.760 -1.881 1.00 95.00 78 ARG A O 1
ATOM 605 N N . SER A 1 79 ? -9.995 3.234 -0.438 1.00 94.56 79 SER A N 1
ATOM 606 C CA . SER A 1 79 ? -9.302 1.948 -0.518 1.00 94.56 79 SER A CA 1
ATOM 607 C C . SER A 1 79 ? -8.754 1.535 0.844 1.00 94.56 79 SER A C 1
ATOM 609 O O . SER A 1 79 ? -8.465 2.378 1.700 1.00 94.56 79 SER A O 1
ATOM 611 N N . ALA A 1 80 ? -8.583 0.225 1.014 1.00 94.50 80 ALA A N 1
ATOM 612 C CA . ALA A 1 80 ? -7.755 -0.316 2.079 1.00 94.50 80 ALA A CA 1
ATOM 613 C C . ALA A 1 80 ? -6.279 0.003 1.796 1.00 94.50 80 ALA A C 1
ATOM 615 O O . ALA A 1 80 ? -5.880 0.026 0.628 1.00 94.50 80 ALA A O 1
ATOM 616 N N . LEU A 1 81 ? -5.512 0.231 2.861 1.00 95.19 81 LEU A N 1
ATOM 617 C CA . LEU A 1 81 ? -4.068 0.453 2.823 1.00 95.19 81 LEU A CA 1
ATOM 618 C C . LEU A 1 81 ? -3.327 -0.743 3.423 1.00 95.19 81 LEU A C 1
ATOM 620 O O . LEU A 1 81 ? -3.795 -1.361 4.387 1.00 95.19 81 LEU A O 1
ATOM 624 N N . ALA A 1 82 ? -2.160 -1.057 2.867 1.00 93.44 82 ALA A N 1
ATOM 625 C CA . ALA A 1 82 ? -1.211 -1.949 3.526 1.00 93.44 82 ALA A CA 1
ATOM 626 C C . ALA A 1 82 ? -0.512 -1.216 4.683 1.00 93.44 82 ALA A C 1
ATOM 628 O O . ALA A 1 82 ? -0.352 -0.004 4.630 1.00 93.44 82 ALA A O 1
ATOM 629 N N . GLU A 1 83 ? -0.030 -1.937 5.702 1.00 90.12 83 GLU A N 1
ATOM 630 C CA . GLU A 1 83 ? 0.724 -1.324 6.819 1.00 90.12 83 GLU A CA 1
ATOM 631 C C . GLU A 1 83 ? 1.915 -0.493 6.318 1.00 90.12 83 GLU A C 1
ATOM 633 O O . GLU A 1 83 ? 2.195 0.579 6.834 1.00 90.12 83 GLU A O 1
ATOM 638 N N . ALA A 1 84 ? 2.579 -0.962 5.257 1.00 94.00 84 ALA A N 1
ATOM 639 C CA . ALA A 1 84 ? 3.705 -0.267 4.639 1.00 94.00 84 ALA A CA 1
ATOM 640 C C . ALA A 1 84 ? 3.330 1.068 3.961 1.00 94.00 84 ALA A C 1
ATOM 642 O O . ALA A 1 84 ? 4.223 1.827 3.604 1.00 94.00 84 ALA A O 1
ATOM 643 N N . GLU A 1 85 ? 2.039 1.342 3.757 1.00 92.81 85 GLU A N 1
ATOM 644 C CA . GLU A 1 85 ? 1.520 2.601 3.206 1.00 92.81 85 GLU A CA 1
ATOM 645 C C . GLU A 1 85 ? 1.032 3.556 4.312 1.00 92.81 85 GLU A C 1
ATOM 647 O O . GLU A 1 85 ? 0.582 4.661 4.011 1.00 92.81 85 GLU A O 1
ATOM 652 N N . VAL A 1 86 ? 1.070 3.134 5.584 1.00 92.62 86 VAL A N 1
ATOM 653 C CA . VAL A 1 86 ? 0.607 3.933 6.724 1.00 92.62 86 VAL A CA 1
ATOM 654 C C . VAL A 1 86 ? 1.774 4.706 7.327 1.00 92.62 86 VAL A C 1
ATOM 656 O O . VAL A 1 86 ? 2.805 4.144 7.689 1.00 92.62 86 VAL A O 1
ATOM 659 N N . GLU A 1 87 ? 1.570 6.007 7.500 1.00 93.75 87 GLU A N 1
ATOM 660 C CA . GLU A 1 87 ? 2.492 6.903 8.191 1.00 93.75 87 GLU A CA 1
ATOM 661 C C . GLU A 1 87 ? 1.819 7.475 9.446 1.00 93.75 87 GLU A C 1
ATOM 663 O O . GLU A 1 87 ? 0.624 7.788 9.442 1.00 93.75 87 GLU A O 1
ATOM 668 N N . TYR A 1 88 ? 2.587 7.605 10.531 1.00 93.88 88 TYR A N 1
ATOM 669 C CA . TYR A 1 88 ? 2.090 8.081 11.821 1.00 93.88 88 TYR A CA 1
ATOM 670 C C . TYR A 1 88 ? 2.465 9.541 12.053 1.00 93.88 88 TYR A C 1
ATOM 672 O O . TYR A 1 88 ? 3.603 9.952 11.837 1.00 93.88 88 TYR A O 1
ATOM 680 N N . TYR A 1 89 ? 1.498 10.296 12.565 1.00 95.06 89 TYR A N 1
ATOM 681 C CA . TYR A 1 89 ? 1.641 11.701 12.918 1.00 95.06 89 TYR A CA 1
ATOM 682 C C . TYR A 1 89 ? 0.950 11.960 14.255 1.00 95.06 89 TYR A C 1
ATOM 684 O O . TYR A 1 89 ? -0.097 11.370 14.542 1.00 95.06 89 TYR A O 1
ATOM 692 N N . ASP A 1 90 ? 1.511 12.865 15.056 1.00 96.31 90 ASP A N 1
ATOM 693 C CA . ASP A 1 90 ? 0.893 13.265 16.314 1.00 96.31 90 ASP A CA 1
ATOM 694 C C . ASP A 1 90 ? -0.442 13.964 16.056 1.00 96.31 90 ASP A C 1
A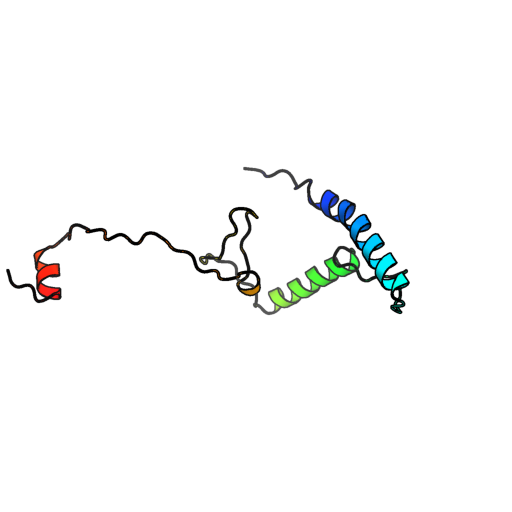TOM 696 O O . ASP A 1 90 ? -0.550 14.916 15.279 1.00 96.31 90 ASP A O 1
ATOM 700 N N . LYS A 1 91 ? -1.479 13.486 16.743 1.00 94.62 91 LYS A N 1
ATOM 701 C CA . LYS A 1 91 ? -2.828 14.035 16.656 1.00 94.62 91 LYS A CA 1
ATOM 702 C C . LYS A 1 91 ? -3.440 14.124 18.042 1.00 94.62 91 LYS A C 1
ATOM 704 O O . LYS A 1 91 ? -3.822 13.112 18.630 1.00 94.62 91 LYS A O 1
ATOM 709 N N . THR A 1 92 ? -3.659 15.345 18.515 1.00 97.19 92 THR A N 1
ATOM 710 C CA . THR A 1 92 ? -4.490 15.574 19.698 1.00 97.19 92 THR A CA 1
ATOM 711 C C . THR A 1 92 ? -5.934 15.200 19.372 1.00 97.19 92 THR A C 1
ATOM 713 O O . THR A 1 92 ? -6.559 15.793 18.493 1.00 97.19 92 THR A O 1
ATOM 716 N N . SER A 1 93 ? -6.463 14.191 20.064 1.00 96.56 93 SER A N 1
ATOM 717 C CA . SER A 1 93 ? -7.855 13.752 19.933 1.00 96.56 93 SER A CA 1
ATOM 718 C C . SER A 1 93 ? -8.583 13.929 21.270 1.00 96.56 93 SER A C 1
ATOM 720 O O . SER A 1 93 ? -7.952 13.766 22.315 1.00 96.56 93 SER A O 1
ATOM 722 N N . PRO A 1 94 ? -9.888 14.256 21.270 1.00 97.31 94 PRO A N 1
ATOM 723 C CA . PRO A 1 94 ? -10.672 14.285 22.500 1.00 97.31 94 PRO A CA 1
ATOM 724 C C . PRO A 1 94 ? -10.680 12.911 23.177 1.00 97.31 94 PRO A C 1
ATOM 726 O O . PRO A 1 94 ? -10.880 11.897 22.510 1.00 97.31 94 PRO A O 1
ATOM 729 N N . SER A 1 95 ? -10.506 12.894 24.496 1.00 97.50 95 SER A N 1
ATOM 730 C CA . SER A 1 95 ? -10.738 11.724 25.345 1.00 97.50 95 SER A CA 1
ATOM 731 C C . SER A 1 95 ? -11.931 12.027 26.244 1.00 97.50 95 SER A C 1
ATOM 733 O O . SER A 1 95 ? -11.997 13.118 26.810 1.00 97.50 95 SER A O 1
ATOM 735 N N . ILE A 1 96 ? -12.883 11.100 26.335 1.00 96.88 96 ILE A N 1
ATOM 736 C CA . ILE A 1 96 ? -14.124 11.269 27.101 1.00 96.88 96 ILE A CA 1
ATOM 737 C C . ILE A 1 96 ? -14.363 10.056 27.998 1.00 96.88 96 ILE A C 1
ATOM 739 O O . ILE A 1 96 ? -14.030 8.934 27.616 1.00 96.88 96 ILE A O 1
ATOM 743 N N . ASP A 1 97 ? -14.998 10.285 29.144 1.00 96.69 97 ASP A N 1
ATOM 744 C CA . ASP A 1 97 ? -15.463 9.235 30.047 1.00 96.69 97 ASP A CA 1
ATOM 745 C C . ASP A 1 97 ? -16.963 8.995 29.837 1.00 96.69 97 ASP A C 1
ATOM 747 O O . ASP A 1 97 ? -17.763 9.933 29.848 1.00 96.69 97 ASP A O 1
ATOM 751 N N . VAL A 1 98 ? -17.354 7.733 29.635 1.00 95.88 98 VAL A N 1
ATOM 752 C CA . VAL A 1 98 ? -18.751 7.334 29.402 1.00 95.88 98 VAL A CA 1
ATOM 753 C C . VAL A 1 98 ? -19.144 6.263 30.415 1.00 95.88 98 VAL A C 1
ATOM 755 O O . VAL A 1 98 ? -18.605 5.156 30.398 1.00 95.88 98 VAL A O 1
ATOM 758 N N . ALA A 1 99 ? -20.089 6.593 31.296 1.00 94.06 99 ALA A N 1
ATOM 759 C CA . ALA A 1 99 ? -20.653 5.654 32.259 1.00 94.06 99 ALA A CA 1
ATOM 760 C C . ALA A 1 99 ? -21.756 4.803 31.610 1.00 94.06 99 ALA A C 1
ATOM 762 O O . ALA A 1 99 ? -22.618 5.326 30.904 1.00 94.06 99 ALA A O 1
ATOM 763 N N . PHE A 1 100 ? -21.744 3.500 31.888 1.00 93.44 100 PHE A N 1
ATOM 764 C CA . PHE A 1 100 ? -22.792 2.563 31.483 1.00 93.44 100 PHE A CA 1
ATOM 765 C C . PHE A 1 100 ? -23.521 2.048 32.724 1.00 93.44 100 PHE A C 1
ATOM 767 O O . PHE A 1 100 ? -22.886 1.747 33.736 1.00 93.44 100 PHE A O 1
ATOM 774 N N . GLU A 1 101 ? -24.847 1.924 32.648 1.00 93.75 101 GLU A N 1
ATOM 775 C CA . GLU A 1 101 ? -25.624 1.290 33.713 1.00 93.75 101 GLU A CA 1
ATOM 776 C C . GLU A 1 101 ? -25.314 -0.209 33.774 1.00 93.75 101 GLU A C 1
ATOM 778 O O . GLU A 1 101 ? -25.348 -0.920 32.767 1.00 93.75 101 GLU A O 1
ATOM 783 N N . ALA A 1 102 ? -25.009 -0.697 34.974 1.00 93.12 102 ALA A N 1
ATOM 784 C CA . ALA A 1 102 ? -24.842 -2.120 35.206 1.00 93.12 102 ALA A CA 1
ATOM 785 C C . ALA A 1 102 ? -26.208 -2.811 35.251 1.00 93.12 102 ALA A C 1
ATOM 787 O O . ALA A 1 102 ? -27.096 -2.380 35.984 1.00 93.12 102 ALA A O 1
ATOM 788 N N . VAL A 1 103 ? -26.338 -3.925 34.523 1.00 94.69 103 VAL A N 1
ATOM 789 C CA . VAL A 1 103 ? -27.532 -4.787 34.589 1.00 94.69 103 VAL A CA 1
ATOM 790 C C . VAL A 1 103 ? -27.724 -5.347 36.003 1.00 94.69 103 VAL A C 1
ATOM 792 O O . VAL A 1 103 ? -28.849 -5.440 36.479 1.00 94.69 103 VAL A O 1
ATOM 795 N N . ASP A 1 104 ? -26.624 -5.678 36.683 1.00 94.94 104 ASP A N 1
ATOM 796 C CA . ASP A 1 104 ? -26.596 -6.089 38.087 1.00 94.94 104 ASP A CA 1
ATOM 797 C C . ASP A 1 104 ? -25.557 -5.240 38.830 1.00 94.94 104 ASP A C 1
ATOM 799 O O . ASP A 1 104 ? -24.343 -5.404 38.658 1.00 94.94 104 ASP A O 1
ATOM 803 N N . GLN A 1 105 ? -26.043 -4.283 39.620 1.00 92.06 105 GLN A N 1
ATOM 804 C CA . GLN A 1 105 ? -25.183 -3.357 40.352 1.00 92.06 105 GLN A CA 1
ATOM 805 C C . GLN A 1 105 ? -24.449 -4.041 41.505 1.00 92.06 105 GLN A C 1
ATOM 807 O O . GLN A 1 105 ? -23.284 -3.724 41.744 1.00 92.06 105 GLN A O 1
ATOM 812 N N . ASP A 1 106 ? -25.085 -4.990 42.189 1.00 91.75 106 ASP A N 1
ATOM 813 C CA . ASP A 1 106 ? -24.511 -5.642 43.366 1.00 91.75 106 ASP A CA 1
ATOM 814 C C . ASP A 1 106 ? -23.391 -6.606 42.963 1.00 91.75 106 ASP A C 1
ATOM 816 O O . ASP A 1 106 ? -22.329 -6.625 43.593 1.00 91.75 106 ASP A O 1
ATOM 820 N N . ALA A 1 107 ? -23.560 -7.329 41.850 1.00 92.31 107 ALA A N 1
ATOM 821 C CA . ALA A 1 107 ? -22.502 -8.165 41.288 1.00 92.31 107 ALA A CA 1
ATOM 822 C C . ALA A 1 107 ? -21.275 -7.341 40.868 1.00 92.31 107 ALA A C 1
ATOM 824 O O . ALA A 1 107 ? -20.140 -7.738 41.146 1.00 92.31 107 ALA A O 1
ATOM 825 N N . ILE A 1 108 ? -21.482 -6.187 40.225 1.00 92.00 108 ILE A N 1
ATOM 826 C CA . ILE A 1 108 ? -20.392 -5.283 39.838 1.00 92.00 108 ILE A CA 1
ATOM 827 C C . ILE A 1 108 ? -19.697 -4.724 41.083 1.00 92.00 108 ILE A C 1
ATOM 829 O O . ILE A 1 108 ? -18.480 -4.863 41.209 1.00 92.00 108 ILE A O 1
ATOM 833 N N . LYS A 1 109 ? -20.450 -4.164 42.036 1.00 91.81 109 LYS A N 1
ATOM 834 C CA . LYS A 1 109 ? -19.915 -3.636 43.301 1.00 91.81 109 LYS A CA 1
ATOM 835 C C . LYS A 1 109 ? -19.048 -4.670 44.027 1.00 91.81 109 LYS A C 1
ATOM 837 O O . LYS A 1 109 ? -17.906 -4.375 44.376 1.00 91.81 109 LYS A O 1
ATOM 842 N N . ALA A 1 110 ? -19.529 -5.910 44.143 1.00 93.00 110 ALA A N 1
ATOM 843 C CA . ALA A 1 110 ? -18.783 -7.002 44.761 1.00 93.00 110 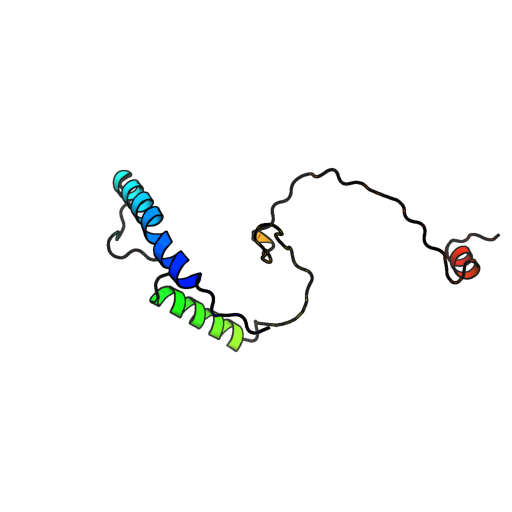ALA A CA 1
ATOM 844 C C . ALA A 1 110 ? -17.460 -7.321 44.037 1.00 93.00 110 ALA A C 1
ATOM 846 O O . ALA A 1 110 ? -16.451 -7.570 44.697 1.00 93.00 110 ALA A O 1
ATOM 847 N N . LYS A 1 111 ? -17.420 -7.285 42.693 1.00 92.38 111 LYS A N 1
ATOM 848 C CA . LYS A 1 111 ? -16.183 -7.511 41.912 1.00 92.38 111 LYS A CA 1
ATOM 849 C C . LYS A 1 111 ? -15.128 -6.428 42.124 1.00 92.38 111 LYS A C 1
ATOM 851 O O . LYS A 1 111 ? -13.942 -6.731 42.026 1.00 92.38 111 LYS A O 1
ATOM 856 N N . PHE A 1 112 ? -15.551 -5.206 42.432 1.00 91.94 112 PHE A N 1
ATOM 857 C CA . PHE A 1 112 ? -14.660 -4.082 42.719 1.00 91.94 112 PHE A CA 1
ATOM 858 C C . PHE A 1 112 ? -14.395 -3.879 44.222 1.00 91.94 112 PHE A C 1
ATOM 860 O O . PHE A 1 112 ? -13.783 -2.883 44.597 1.00 91.94 112 PHE A O 1
ATOM 867 N N . GLY A 1 113 ? -14.825 -4.808 45.089 1.00 89.94 113 GLY A N 1
ATOM 868 C CA . GLY A 1 113 ? -14.633 -4.701 46.543 1.00 89.94 113 GLY A CA 1
ATOM 869 C C . GLY A 1 113 ? -15.411 -3.544 47.179 1.00 89.94 113 GLY A C 1
ATOM 870 O O . GLY A 1 113 ? -15.085 -3.097 48.277 1.00 89.94 113 GLY A O 1
ATOM 871 N N . LEU A 1 114 ? -16.428 -3.042 46.479 1.00 85.50 114 LEU A N 1
ATOM 872 C CA . LEU A 1 114 ? -17.330 -2.017 46.972 1.00 85.50 114 LEU A CA 1
ATOM 873 C C . LEU A 1 114 ? -18.438 -2.735 47.742 1.00 85.50 114 LEU A C 1
ATOM 875 O O . LEU A 1 114 ? -19.322 -3.357 47.160 1.00 85.50 114 LEU A O 1
ATOM 879 N N . HIS A 1 115 ? -18.350 -2.702 49.067 1.00 74.62 115 HIS A N 1
ATOM 880 C CA . HIS A 1 115 ? -19.373 -3.249 49.951 1.00 74.62 115 HIS A CA 1
ATOM 881 C C . HIS A 1 115 ? -20.211 -2.083 50.479 1.00 74.62 115 HIS A C 1
ATOM 883 O O . HIS A 1 115 ? -19.740 -1.306 51.309 1.00 74.62 115 HIS A O 1
ATOM 889 N N . GLY A 1 116 ? -21.415 -1.931 49.926 1.00 59.09 116 GLY A N 1
ATOM 890 C CA . GLY A 1 116 ? -22.343 -0.837 50.213 1.00 59.09 116 GLY A CA 1
ATOM 891 C C . GLY A 1 116 ? -23.703 -1.070 49.579 1.00 59.09 116 GLY A C 1
ATOM 892 O O . GLY A 1 116 ? -23.782 -1.042 48.323 1.00 59.09 116 GLY A O 1
#

InterPro domains:
  IPR002300 Aminoacyl-tRNA synthetase, class Ia [PF00133] (20-95)
  IPR014729 Rossmann-like alpha/beta/alpha sandwich fold [G3DSA:3.40.50.620] (4-112)
  IPR050081 Isoleucine--tRNA ligase [PTHR42765] (17-109)

F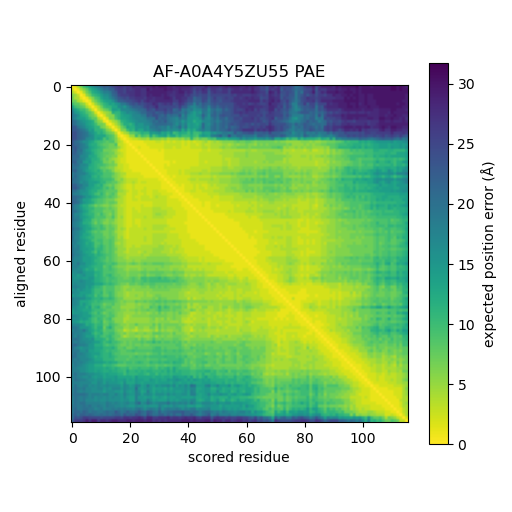oldseek 3Di:
DDDDDDPCVVVVVVPPPPVLVVVLVVCVVVVNDDDSVDDDDCPDPVNVVVVVVVVVVCVVVVVDDDDDDDFDADPVVRDGDDPVRDDDDDDDDDDDDDDDDDPDPVVVCVVVVNDD

Secondary structure (DSSP, 8-state):
--PPP-TTHHHHHHHSHHHHHHHHHHHHHTT--S-SSS---TTSHHHHHHHHHHHHHHHHTT---------EEETTTTEEE-GGG-----------------SSHHHHHHHTT---